Protein AF-A0A0Q3QYB5-F1 (afdb_monomer)

Secondary structure (DSSP, 8-state):
----HHHHHTTGGGHHHHH-TT--S--HHHHHHHHHHHHH-GGGGHHHHTSTHHHHSSS---HHHHHHHHHHTT----HHHHHHHHHHHHHHHHHHHHHHHHHHHHHHHHHHHHHHHHHHHHHT--S-----

pLDDT: mean 75.65, std 12.49, range [40.25, 92.94]

Radius of gyration: 25.18 Å; Cα contacts (8 Å, |Δi|>4): 102; chains: 1; bounding box: 69×23×70 Å

InterPro domains:
  IPR016140 Bifunctional inhibitor/plant lipid transfer protein/seed storage helical domain [PF14368] (3-78)
  IPR036312 Bifunctional inhibitor/plant lipid t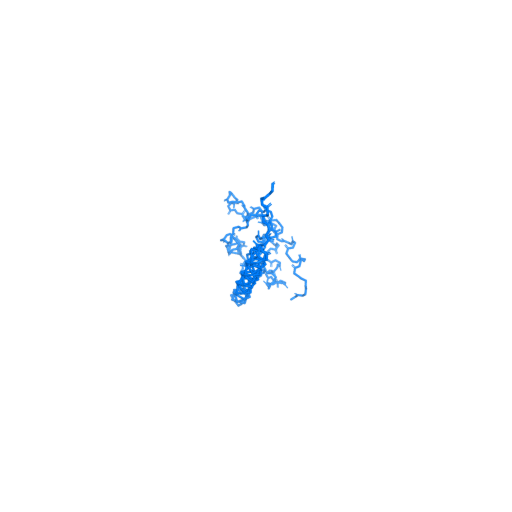ransfer protein/seed storage helical domain superfamily [G3DSA:1.10.110.10] (2-80)
  IPR036312 Bifunctional inhibitor/plant lipid transfer protein/seed storage helical domain superfamily [SSF47699] (3-85)
  IPR043325 Alpha-Amylase Inhibitors (AAI), Lipid Transfer (LT) and Seed Storage (SS) Protein [PTHR33044] (2-96)

Foldseek 3Di:
DVDLPVLVVQQPQCVCVFQPPVPPAGDLSNLVSVLVCLVPPLLSLLVVLLLPVQVVDPGGGDNVSSVCVCVRSVHDRPVVSVVVSVVVSVVVVVVVVVVVVVVVVVVVVVVVVVVVVVVVVVVVPDDDDDDD

Mean predicted aligned error: 12.96 Å

Solvent-accessible surface area (backbone atoms only — not comparable to full-atom values): 7614 Å² total; per-residue (Å²): 125,98,70,47,62,73,55,52,58,39,39,58,67,32,49,60,39,33,54,34,88,87,45,87,65,72,50,69,67,18,38,53,24,47,48,50,23,56,72,75,43,50,73,51,54,27,59,64,74,49,50,65,54,40,81,77,37,99,60,63,58,41,68,64,50,62,68,42,43,42,62,77,53,74,39,86,72,57,64,70,57,56,53,51,30,50,51,53,28,50,49,49,51,51,48,50,51,49,50,52,51,49,52,52,54,51,50,52,55,49,51,55,51,52,52,51,52,52,50,52,56,61,70,72,66,81,86,83,85,82,90,128

Organism: Setaria italica (NCBI:txid4555)

Structure (mmCIF, N/CA/C/O backbone):
data_AF-A0A0Q3QYB5-F1
#
_entry.id   AF-A0A0Q3QYB5-F1
#
loop_
_atom_site.group_PDB
_atom_site.id
_atom_site.type_symbol
_atom_site.label_atom_id
_atom_site.label_alt_id
_atom_site.label_comp_id
_atom_site.label_asym_id
_atom_site.label_entity_id
_atom_site.label_seq_id
_atom_site.pdbx_PDB_ins_code
_atom_site.Cartn_x
_atom_site.Cartn_y
_atom_site.Cartn_z
_atom_site.occupancy
_atom_site.B_iso_or_equiv
_atom_site.auth_seq_id
_atom_site.auth_comp_id
_atom_site.auth_asym_id
_atom_site.auth_atom_id
_atom_site.pdbx_PDB_model_num
ATOM 1 N N . PRO A 1 1 ? -12.964 1.955 -7.356 1.00 53.59 1 PRO A N 1
ATOM 2 C CA . PRO A 1 1 ? -12.961 3.401 -7.048 1.00 53.59 1 PRO A CA 1
ATOM 3 C C . PRO A 1 1 ? -11.991 4.053 -8.019 1.00 53.59 1 PRO A C 1
ATOM 5 O O . PRO A 1 1 ? -10.931 3.485 -8.258 1.00 53.59 1 PRO A O 1
ATOM 8 N N . THR A 1 2 ? -12.385 5.163 -8.629 1.00 60.94 2 THR A N 1
ATOM 9 C CA . THR A 1 2 ? -11.548 5.890 -9.593 1.00 60.94 2 THR A CA 1
ATOM 10 C C . THR A 1 2 ? -10.424 6.673 -8.914 1.00 60.94 2 THR A C 1
ATOM 12 O O . THR A 1 2 ? -9.417 6.934 -9.549 1.00 60.94 2 THR A O 1
ATOM 15 N N . GLU A 1 3 ? -10.547 6.947 -7.611 1.00 73.69 3 GLU A N 1
ATOM 16 C CA . GLU A 1 3 ? -9.538 7.638 -6.805 1.00 73.69 3 GLU A CA 1
ATOM 17 C C . GLU A 1 3 ? -9.158 6.792 -5.583 1.00 73.69 3 GLU A C 1
ATOM 19 O O . GLU A 1 3 ? -9.939 6.640 -4.641 1.00 73.6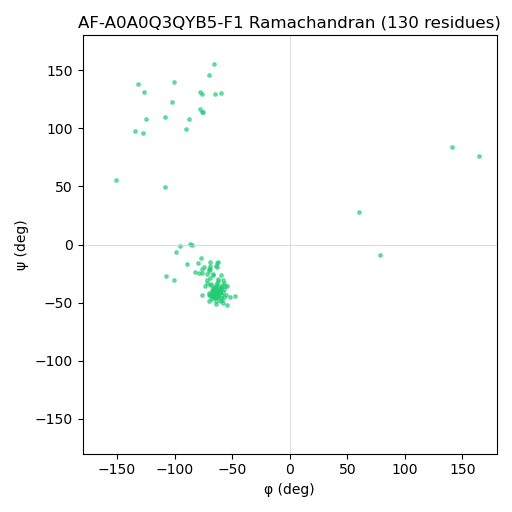9 3 GLU A O 1
ATOM 24 N N . CYS A 1 4 ? -7.951 6.223 -5.602 1.00 81.12 4 CYS A N 1
ATOM 25 C CA . CYS A 1 4 ? -7.356 5.542 -4.448 1.00 81.12 4 CYS A CA 1
ATOM 26 C C . CYS A 1 4 ? -6.359 6.416 -3.685 1.00 81.12 4 CYS A C 1
ATOM 28 O O . CYS A 1 4 ? -5.922 6.027 -2.606 1.00 81.12 4 CYS A O 1
ATOM 30 N N . LEU A 1 5 ? -6.039 7.602 -4.207 1.00 80.19 5 LEU A N 1
ATOM 31 C CA . LEU A 1 5 ? -5.044 8.503 -3.639 1.00 80.19 5 LEU A CA 1
ATOM 32 C C . LEU A 1 5 ? -5.460 9.004 -2.248 1.00 80.19 5 LEU A C 1
ATOM 34 O O . LEU A 1 5 ? -4.709 8.862 -1.291 1.00 80.19 5 LEU A O 1
ATOM 38 N N . THR A 1 6 ? -6.682 9.524 -2.111 1.00 82.44 6 THR A N 1
ATOM 39 C CA . THR A 1 6 ? -7.213 10.048 -0.840 1.00 82.44 6 THR A CA 1
ATOM 40 C C . THR A 1 6 ? -7.212 9.015 0.292 1.00 82.44 6 THR A C 1
ATOM 42 O O . THR A 1 6 ? -6.682 9.326 1.359 1.00 82.44 6 THR A O 1
ATOM 45 N N . PRO A 1 7 ? -7.747 7.788 0.110 1.00 79.69 7 PRO A N 1
ATOM 46 C CA . PRO A 1 7 ? -7.639 6.765 1.141 1.00 79.69 7 PRO A CA 1
ATOM 47 C C . PRO A 1 7 ? -6.180 6.379 1.425 1.00 79.69 7 PRO A C 1
ATOM 49 O O . PRO A 1 7 ? -5.827 6.246 2.592 1.00 79.69 7 PRO A O 1
ATOM 52 N N . LEU A 1 8 ? -5.307 6.274 0.413 1.00 78.62 8 LEU A N 1
ATOM 53 C CA . LEU A 1 8 ? -3.889 5.936 0.625 1.00 78.62 8 LEU A CA 1
ATOM 54 C C . LEU A 1 8 ? -3.120 6.985 1.437 1.00 78.62 8 LEU A C 1
ATOM 56 O O . LEU A 1 8 ? -2.258 6.613 2.231 1.00 78.62 8 LEU A O 1
ATOM 60 N N . ILE A 1 9 ? -3.438 8.274 1.281 1.00 81.38 9 ILE A N 1
ATOM 61 C CA . ILE A 1 9 ? -2.838 9.364 2.073 1.00 81.38 9 ILE A CA 1
ATOM 62 C C . ILE A 1 9 ? -3.064 9.125 3.575 1.00 81.38 9 ILE A C 1
ATOM 64 O O . ILE A 1 9 ? -2.176 9.392 4.385 1.00 81.38 9 ILE A O 1
ATOM 68 N N . GLY A 1 10 ? -4.196 8.522 3.952 1.00 81.00 10 GLY A N 1
ATOM 69 C CA . GLY A 1 10 ? -4.477 8.111 5.329 1.00 81.00 10 GLY A CA 1
ATOM 70 C C . GLY A 1 10 ? -3.514 7.056 5.897 1.00 81.00 10 GLY A C 1
ATOM 71 O O . GLY A 1 10 ? -3.465 6.887 7.111 1.00 81.00 10 GLY A O 1
ATOM 72 N N . MET A 1 11 ? -2.720 6.368 5.065 1.00 84.56 11 MET A N 1
ATOM 73 C CA . MET A 1 11 ? -1.690 5.411 5.503 1.00 84.56 11 MET A CA 1
ATOM 74 C C . MET A 1 11 ? -0.284 6.008 5.618 1.00 84.56 11 MET A C 1
ATOM 76 O O . MET A 1 11 ? 0.626 5.294 6.037 1.00 84.56 11 MET A O 1
ATOM 80 N N . MET A 1 12 ? -0.067 7.291 5.305 1.00 85.69 12 MET A N 1
ATOM 81 C CA . MET A 1 12 ? 1.233 7.946 5.531 1.00 85.69 12 MET A CA 1
ATOM 82 C C . MET A 1 12 ? 1.826 7.701 6.935 1.00 85.69 12 MET A C 1
ATOM 84 O O . MET A 1 12 ? 3.007 7.352 7.008 1.00 85.69 12 MET A O 1
ATOM 88 N N . PRO A 1 13 ? 1.061 7.782 8.048 1.00 87.62 13 PRO A N 1
ATOM 89 C CA . PRO A 1 13 ? 1.601 7.483 9.380 1.00 87.62 13 PRO A CA 1
ATOM 90 C C . PRO A 1 13 ? 2.071 6.028 9.566 1.00 87.62 13 PRO A C 1
ATOM 92 O O . PRO A 1 13 ? 2.819 5.743 10.499 1.00 87.62 13 PRO A O 1
ATOM 95 N N . CYS A 1 14 ? 1.687 5.097 8.688 1.00 88.81 14 CYS A N 1
ATOM 96 C CA . CYS A 1 14 ? 2.147 3.708 8.727 1.00 88.81 14 CYS A CA 1
ATOM 97 C C . CYS A 1 14 ? 3.544 3.510 8.134 1.00 88.81 14 CYS A C 1
ATOM 99 O O . CYS A 1 14 ? 4.161 2.475 8.383 1.00 88.81 14 CYS A O 1
ATOM 101 N N . MET A 1 15 ? 4.067 4.472 7.366 1.00 86.38 15 MET A N 1
ATOM 102 C CA . MET A 1 15 ? 5.318 4.290 6.620 1.00 86.38 15 MET A CA 1
ATOM 103 C C . MET A 1 15 ? 6.509 3.969 7.519 1.00 86.38 15 MET A C 1
ATOM 105 O O . MET A 1 15 ? 7.335 3.131 7.169 1.00 86.38 15 MET A O 1
ATOM 109 N N . ASN A 1 16 ? 6.577 4.569 8.708 1.00 86.94 16 ASN A N 1
ATOM 110 C CA . ASN A 1 16 ? 7.651 4.292 9.658 1.00 86.94 16 ASN A CA 1
ATOM 111 C C . ASN A 1 16 ? 7.603 2.837 10.154 1.00 86.94 16 ASN A C 1
ATOM 113 O O . ASN A 1 16 ? 8.631 2.172 10.194 1.00 86.94 16 ASN A O 1
ATOM 117 N N . TYR A 1 17 ? 6.405 2.306 10.425 1.00 88.56 17 TYR A N 1
ATOM 118 C CA . TYR A 1 17 ? 6.233 0.892 10.758 1.00 88.56 17 TYR A CA 1
ATOM 119 C C . TYR A 1 17 ? 6.594 -0.006 9.573 1.00 88.56 17 TYR A C 1
ATOM 121 O O . TYR A 1 17 ? 7.249 -1.019 9.759 1.00 88.56 17 TYR A O 1
ATOM 129 N N . LEU A 1 18 ? 6.189 0.350 8.356 1.00 86.88 18 LEU A N 1
ATOM 130 C CA . LEU A 1 18 ? 6.397 -0.481 7.168 1.00 86.88 18 LEU A CA 1
ATOM 131 C C . LEU A 1 18 ? 7.855 -0.545 6.687 1.00 86.88 18 LEU A C 1
ATOM 133 O O . LEU A 1 18 ? 8.234 -1.516 6.042 1.00 86.88 18 LEU A O 1
ATOM 137 N N . THR A 1 19 ? 8.660 0.471 6.993 1.00 86.06 19 THR A N 1
ATOM 138 C CA . THR A 1 19 ? 10.051 0.592 6.518 1.00 86.06 19 THR A CA 1
ATOM 139 C C . THR A 1 19 ? 11.086 0.345 7.613 1.00 86.06 19 THR A C 1
ATOM 141 O O . THR A 1 19 ? 12.200 -0.087 7.323 1.00 86.06 19 THR A O 1
ATOM 144 N N . ASN A 1 20 ? 10.742 0.595 8.880 1.00 86.75 20 ASN A N 1
ATOM 145 C CA . ASN A 1 20 ? 11.667 0.464 9.994 1.00 86.75 20 ASN A CA 1
ATOM 146 C C . ASN A 1 20 ? 11.335 -0.755 10.863 1.00 86.75 20 ASN A C 1
ATOM 148 O O . ASN A 1 20 ? 10.366 -0.781 11.626 1.00 86.75 20 ASN A O 1
ATOM 152 N N . LEU A 1 21 ? 12.205 -1.764 10.788 1.00 83.06 21 LEU A N 1
ATOM 153 C CA . LEU A 1 21 ? 12.072 -3.011 11.539 1.00 83.06 21 LEU A CA 1
ATOM 154 C C . LEU A 1 21 ? 12.161 -2.821 13.062 1.00 83.06 21 LEU A C 1
ATOM 156 O O . LEU A 1 21 ? 11.690 -3.692 13.795 1.00 83.06 21 LEU A O 1
ATOM 160 N N . THR A 1 22 ? 12.708 -1.701 13.550 1.00 86.94 22 THR A N 1
ATOM 161 C CA . THR A 1 22 ? 12.789 -1.400 14.991 1.00 86.94 22 THR A CA 1
ATOM 162 C C . THR A 1 22 ? 11.460 -0.934 15.585 1.00 86.94 22 THR A C 1
ATOM 164 O O . THR A 1 22 ? 11.317 -0.875 16.804 1.00 86.94 22 THR A O 1
ATOM 167 N N . VAL A 1 23 ? 10.465 -0.626 14.751 1.00 86.44 23 VAL A N 1
ATOM 168 C CA . VAL A 1 23 ? 9.144 -0.172 15.194 1.00 86.44 23 VAL A CA 1
ATOM 169 C C . VAL A 1 23 ? 8.257 -1.396 15.380 1.00 86.44 23 VAL A C 1
ATOM 171 O O . VAL A 1 23 ? 7.754 -1.949 14.408 1.00 86.44 23 VAL A O 1
ATOM 174 N N . LEU A 1 24 ? 8.070 -1.881 16.607 1.00 84.69 24 LEU A N 1
ATOM 175 C CA . LEU A 1 24 ? 7.329 -3.133 16.837 1.00 84.69 24 LEU A CA 1
ATOM 176 C C . LEU A 1 24 ? 5.805 -2.983 16.705 1.00 84.69 24 LEU A C 1
ATOM 178 O O . LEU A 1 24 ? 5.129 -3.965 16.407 1.00 84.69 24 LEU A O 1
ATOM 182 N N . ALA A 1 25 ? 5.267 -1.776 16.898 1.00 87.81 25 ALA A N 1
ATOM 183 C CA . ALA A 1 25 ? 3.831 -1.514 16.871 1.00 87.81 25 ALA A CA 1
ATOM 184 C C . ALA A 1 25 ? 3.494 -0.302 15.986 1.00 87.81 25 ALA A C 1
ATOM 186 O O . ALA A 1 25 ? 4.210 0.702 16.040 1.00 87.81 25 ALA A O 1
ATOM 187 N N . PRO A 1 26 ? 2.422 -0.369 15.177 1.00 90.25 26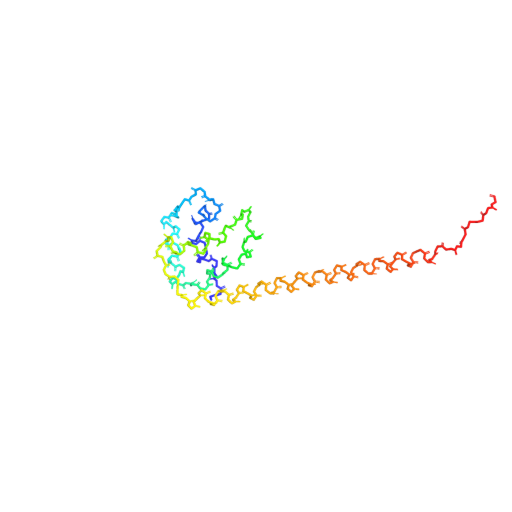 PRO A N 1
ATOM 188 C CA . PRO A 1 26 ? 1.964 0.774 14.401 1.00 90.25 26 PRO A CA 1
ATOM 189 C C . PRO A 1 26 ? 1.360 1.857 15.317 1.00 90.25 26 PRO A C 1
ATOM 191 O O . PRO A 1 26 ? 0.734 1.527 16.328 1.00 90.25 26 PRO A O 1
ATOM 194 N N . PRO A 1 27 ? 1.513 3.150 14.980 1.00 90.31 27 PRO A N 1
ATOM 195 C CA . PRO A 1 27 ? 0.863 4.227 15.721 1.00 90.31 27 PRO A CA 1
ATOM 196 C C . PRO A 1 27 ? -0.665 4.162 15.569 1.00 90.31 27 PRO A C 1
ATOM 198 O O . PRO A 1 27 ? -1.180 3.664 14.569 1.00 90.31 27 PRO A O 1
ATOM 201 N N . VAL A 1 28 ? -1.405 4.709 16.537 1.00 90.81 28 VAL A N 1
ATOM 202 C CA . VAL A 1 28 ? -2.884 4.689 16.530 1.00 90.81 28 VAL A CA 1
ATOM 203 C C . VAL A 1 28 ? -3.451 5.328 15.257 1.00 90.81 28 VAL A C 1
ATOM 205 O O . VAL A 1 28 ? -4.275 4.713 14.586 1.00 90.81 28 VAL A O 1
ATOM 208 N N . GLU A 1 29 ? -2.909 6.480 14.853 1.00 91.00 29 GLU A N 1
ATOM 209 C CA . GLU A 1 29 ? -3.284 7.186 13.616 1.00 91.00 29 GLU A CA 1
ATOM 210 C C . GLU A 1 29 ? -3.124 6.317 12.357 1.00 91.00 29 GLU A C 1
ATOM 212 O O . GLU A 1 29 ? -3.937 6.375 11.436 1.00 91.00 29 GLU A O 1
ATOM 217 N N . CYS A 1 30 ? -2.101 5.455 12.326 1.00 91.44 30 CYS A N 1
ATOM 218 C CA . CYS A 1 30 ? -1.921 4.493 11.240 1.00 91.44 30 CYS A CA 1
ATOM 219 C C . CYS A 1 30 ? -3.065 3.474 11.203 1.00 91.44 30 CYS A C 1
ATOM 221 O O . CYS A 1 30 ? -3.621 3.185 10.140 1.00 91.44 30 CYS A O 1
ATOM 223 N N . CYS A 1 31 ? -3.442 2.940 12.362 1.00 92.94 31 CYS A N 1
ATOM 224 C CA . CYS A 1 31 ? -4.508 1.954 12.446 1.00 92.94 31 CYS A CA 1
ATOM 225 C C . CYS A 1 31 ? -5.890 2.540 12.152 1.00 92.94 31 CYS A C 1
ATOM 227 O O . CYS A 1 31 ? -6.715 1.856 11.540 1.00 92.94 31 CYS A O 1
ATOM 229 N N . ASP A 1 32 ? -6.144 3.788 12.533 1.00 92.19 32 ASP A N 1
ATOM 230 C CA . ASP A 1 32 ? -7.402 4.468 12.221 1.00 92.19 32 ASP A CA 1
ATOM 231 C C . ASP A 1 32 ? -7.513 4.793 10.731 1.00 92.19 32 ASP A C 1
ATOM 233 O O . ASP A 1 32 ? -8.551 4.511 10.116 1.00 92.19 32 ASP A O 1
ATOM 237 N N . GLY A 1 33 ? -6.416 5.257 10.122 1.00 89.94 33 GLY A N 1
ATOM 238 C CA . GLY A 1 33 ? -6.296 5.392 8.673 1.00 89.94 33 GLY A CA 1
ATOM 239 C C . GLY A 1 33 ? -6.592 4.072 7.958 1.00 89.94 33 GLY A C 1
ATOM 240 O O . GLY A 1 33 ? -7.495 4.007 7.120 1.00 89.94 33 GLY A O 1
ATOM 241 N N . LEU A 1 34 ? -5.928 2.982 8.357 1.00 90.62 34 LEU A N 1
ATOM 242 C CA . LEU A 1 34 ? -6.144 1.653 7.778 1.00 90.62 34 LEU A CA 1
ATOM 243 C C . LEU A 1 34 ? -7.598 1.178 7.921 1.00 90.62 34 LEU A C 1
ATOM 245 O O . LEU A 1 34 ? -8.205 0.737 6.945 1.00 90.62 34 LEU A O 1
ATOM 249 N N . LYS A 1 35 ? -8.196 1.296 9.111 1.00 90.75 35 LYS A N 1
ATOM 250 C CA . LYS A 1 35 ? -9.601 0.913 9.350 1.00 90.75 35 LYS A CA 1
ATOM 251 C C . LYS A 1 35 ? -10.573 1.736 8.513 1.00 90.75 35 LYS A C 1
ATOM 253 O O . LYS A 1 35 ? -11.602 1.212 8.083 1.00 90.75 35 LYS A O 1
ATOM 258 N N . SER A 1 36 ? -10.288 3.018 8.293 1.00 90.00 36 SER A N 1
ATOM 259 C CA . SER A 1 36 ? -11.093 3.867 7.411 1.00 90.00 36 SER A CA 1
ATOM 260 C C . SER A 1 36 ? -11.058 3.353 5.970 1.00 90.00 36 SER A C 1
ATOM 262 O O . SER A 1 36 ? -12.107 3.188 5.348 1.00 90.00 36 SER A O 1
ATOM 264 N N . ILE A 1 37 ? -9.877 2.988 5.466 1.00 88.88 37 ILE A N 1
ATOM 265 C CA . ILE A 1 37 ? -9.719 2.458 4.105 1.00 88.88 37 ILE A CA 1
ATOM 266 C C . ILE A 1 37 ? -10.382 1.090 3.965 1.00 88.88 37 ILE A C 1
ATOM 268 O O . ILE A 1 37 ? -11.102 0.868 3.000 1.00 88.88 37 ILE A O 1
ATOM 272 N N . ILE A 1 38 ? -10.207 0.185 4.930 1.00 89.06 38 ILE A N 1
ATOM 273 C CA . ILE A 1 38 ? -10.850 -1.139 4.901 1.00 89.06 38 ILE A CA 1
ATOM 274 C C . ILE A 1 38 ? -12.374 -1.008 4.815 1.00 89.06 38 ILE A C 1
ATOM 276 O O . ILE A 1 38 ? -13.020 -1.779 4.108 1.00 89.06 38 ILE A O 1
ATOM 280 N N . ARG A 1 39 ? -12.952 -0.023 5.511 1.00 87.06 39 ARG A N 1
ATOM 281 C CA . ARG A 1 39 ? -14.400 0.220 5.504 1.00 87.06 39 ARG A CA 1
ATOM 282 C C . ARG A 1 39 ? -14.885 0.901 4.226 1.00 87.06 39 ARG A C 1
ATOM 284 O O . ARG A 1 39 ? -15.911 0.499 3.691 1.00 87.06 39 ARG A O 1
ATOM 291 N N . ASN A 1 40 ? -14.160 1.907 3.740 1.00 87.19 40 ASN A N 1
ATOM 292 C CA . ASN A 1 40 ? -14.651 2.804 2.688 1.00 87.19 40 ASN A CA 1
ATOM 293 C C . ASN A 1 40 ? -14.107 2.476 1.288 1.00 87.19 40 ASN A C 1
ATOM 295 O O . ASN A 1 40 ? -14.771 2.724 0.286 1.00 87.19 40 ASN A O 1
ATOM 299 N N . ALA A 1 41 ? -12.889 1.942 1.203 1.00 87.06 41 ALA A N 1
ATOM 300 C CA . ALA A 1 41 ? -12.162 1.710 -0.043 1.00 87.06 41 ALA A CA 1
ATOM 301 C C . ALA A 1 41 ? -11.188 0.506 0.049 1.00 87.06 41 ALA A C 1
ATOM 303 O O . ALA A 1 41 ? -9.998 0.651 -0.240 1.00 87.06 41 ALA A O 1
ATOM 304 N N . PRO A 1 42 ? -11.660 -0.704 0.410 1.00 84.69 42 PRO A N 1
ATOM 305 C CA . PRO A 1 42 ? -10.795 -1.854 0.702 1.00 84.69 42 PRO A CA 1
ATOM 306 C C . PRO A 1 42 ? -9.946 -2.304 -0.495 1.00 84.69 42 PRO A C 1
ATOM 308 O O . PRO A 1 42 ? -8.833 -2.788 -0.324 1.00 84.69 42 PRO A O 1
ATOM 311 N N . ILE A 1 43 ? -10.445 -2.099 -1.715 1.00 84.38 43 ILE A N 1
ATOM 312 C CA . ILE A 1 43 ? -9.734 -2.395 -2.965 1.00 84.38 43 ILE A CA 1
ATOM 313 C C . ILE A 1 43 ? -8.503 -1.498 -3.185 1.00 84.38 43 ILE A C 1
ATOM 315 O O . ILE A 1 43 ? -7.550 -1.918 -3.832 1.00 84.38 43 ILE A O 1
ATOM 319 N N . CYS A 1 44 ? -8.462 -0.294 -2.606 1.00 85.31 44 CYS A N 1
ATOM 320 C CA . CYS A 1 44 ? -7.299 0.588 -2.736 1.00 85.31 44 CYS A CA 1
ATOM 321 C C . CYS A 1 44 ? -6.068 0.058 -1.990 1.00 85.31 44 CYS A C 1
ATOM 323 O O . CYS A 1 44 ? -4.945 0.401 -2.348 1.00 85.31 44 CYS A O 1
ATOM 325 N N . LEU A 1 45 ? -6.259 -0.833 -1.009 1.00 81.50 45 LEU A N 1
ATOM 326 C CA . LEU A 1 45 ? -5.160 -1.504 -0.308 1.00 81.50 45 LEU A CA 1
ATOM 327 C C . LEU A 1 45 ? -4.436 -2.520 -1.194 1.00 81.50 45 LEU A C 1
ATOM 329 O O . LEU A 1 45 ? -3.277 -2.835 -0.923 1.00 81.50 45 LEU A O 1
ATOM 333 N N . CYS A 1 46 ? -5.074 -2.998 -2.269 1.00 82.62 46 CYS A N 1
ATOM 334 C CA . CYS A 1 46 ? -4.451 -3.955 -3.177 1.00 82.62 46 CYS A CA 1
ATOM 335 C C . CYS A 1 46 ? -3.176 -3.390 -3.808 1.00 82.62 46 CYS A C 1
ATOM 337 O O . CYS A 1 46 ? -2.202 -4.124 -3.912 1.00 82.62 46 CYS A O 1
ATOM 339 N N . HIS A 1 47 ? -3.145 -2.090 -4.134 1.00 77.75 47 HIS A N 1
ATOM 340 C CA . HIS A 1 47 ? -1.951 -1.429 -4.677 1.00 77.75 47 HIS A CA 1
ATOM 341 C C . HIS A 1 47 ? -0.740 -1.546 -3.754 1.00 77.75 47 HIS A C 1
ATOM 343 O O . HIS A 1 47 ? 0.388 -1.633 -4.225 1.00 77.75 47 HIS A O 1
ATOM 349 N N . GLY A 1 48 ? -0.972 -1.611 -2.445 1.00 73.75 48 GLY A N 1
ATOM 350 C CA . GLY A 1 48 ? 0.087 -1.879 -1.489 1.00 73.75 48 GLY A CA 1
ATOM 351 C C . GLY A 1 48 ? 0.616 -3.295 -1.535 1.00 73.75 48 GLY A C 1
ATOM 352 O O . GLY A 1 48 ? 1.823 -3.505 -1.555 1.00 73.75 48 GLY A O 1
ATOM 353 N N . MET A 1 49 ? -0.281 -4.267 -1.632 1.00 72.75 49 MET A N 1
ATOM 354 C CA . MET A 1 49 ? 0.086 -5.681 -1.653 1.00 72.75 49 MET A CA 1
ATOM 355 C C . MET A 1 49 ? 0.808 -6.110 -2.933 1.00 72.75 49 MET A C 1
ATOM 357 O O . MET A 1 49 ? 1.446 -7.165 -2.948 1.00 72.75 49 MET A O 1
ATOM 361 N N . THR A 1 50 ? 0.700 -5.336 -4.013 1.00 69.94 50 THR A N 1
ATOM 362 C CA . THR A 1 50 ? 1.344 -5.679 -5.280 1.00 69.94 50 THR A CA 1
ATOM 363 C C . THR A 1 50 ? 2.863 -5.542 -5.236 1.00 69.94 50 THR A C 1
ATOM 365 O O . THR A 1 50 ? 3.554 -6.219 -5.992 1.00 69.94 50 THR A O 1
ATOM 368 N N . GLY A 1 51 ? 3.392 -4.727 -4.319 1.00 64.56 51 GLY A N 1
ATOM 369 C CA . GLY A 1 51 ? 4.829 -4.484 -4.196 1.00 64.56 51 GLY A CA 1
ATOM 370 C C . GLY A 1 51 ? 5.389 -3.500 -5.227 1.00 64.56 51 GLY A C 1
ATOM 371 O O . GLY A 1 51 ? 6.502 -3.030 -5.031 1.00 64.56 51 GLY A O 1
ATOM 372 N N . ASP A 1 52 ? 4.616 -3.096 -6.245 1.00 64.44 52 ASP A N 1
ATOM 373 C CA . ASP A 1 52 ? 5.034 -2.078 -7.227 1.00 64.44 52 ASP A CA 1
ATOM 374 C C . ASP A 1 52 ? 5.348 -0.729 -6.556 1.00 64.44 52 ASP A C 1
ATOM 376 O O . ASP A 1 52 ? 6.160 0.051 -7.041 1.00 64.44 52 ASP A O 1
ATOM 380 N N . MET A 1 53 ? 4.738 -0.453 -5.395 1.00 61.34 53 MET A N 1
ATOM 381 C CA . MET A 1 53 ? 5.023 0.758 -4.614 1.00 61.34 53 MET A CA 1
ATOM 382 C C . MET A 1 53 ? 6.469 0.814 -4.109 1.00 61.34 53 MET A C 1
ATOM 384 O O . MET A 1 53 ? 6.951 1.895 -3.783 1.00 61.34 53 MET A O 1
ATOM 388 N N . ASN A 1 54 ? 7.165 -0.324 -4.064 1.00 63.19 54 ASN A N 1
ATOM 389 C CA . ASN A 1 54 ? 8.558 -0.397 -3.647 1.00 63.19 54 ASN A CA 1
ATOM 390 C C . ASN A 1 54 ? 9.508 0.255 -4.664 1.00 63.19 54 ASN A C 1
ATOM 392 O O . ASN A 1 54 ? 10.535 0.784 -4.259 1.00 63.19 54 ASN A O 1
ATOM 396 N N . ASP A 1 55 ? 9.151 0.263 -5.954 1.00 63.62 55 ASP A N 1
ATOM 397 C CA . ASP A 1 55 ? 9.920 0.951 -7.002 1.00 63.62 55 ASP A CA 1
ATOM 398 C C . ASP A 1 55 ? 9.656 2.465 -7.025 1.00 63.62 55 ASP A C 1
ATOM 400 O O . ASP A 1 55 ? 10.491 3.245 -7.480 1.00 63.62 55 ASP A O 1
ATOM 404 N N . LEU A 1 56 ? 8.495 2.900 -6.521 1.00 63.09 56 LEU A N 1
ATOM 405 C CA . LEU A 1 56 ? 8.135 4.319 -6.435 1.00 63.09 56 LEU A CA 1
ATOM 406 C C . LEU A 1 56 ? 8.582 4.983 -5.128 1.00 63.09 56 LEU A C 1
ATOM 408 O O . LEU A 1 56 ? 8.599 6.214 -5.049 1.00 63.09 56 LEU A O 1
ATOM 412 N N . MET A 1 57 ? 8.916 4.204 -4.098 1.00 67.12 57 MET A N 1
ATOM 413 C CA . MET A 1 57 ? 9.314 4.736 -2.801 1.00 67.12 57 MET A CA 1
ATOM 414 C C . MET A 1 57 ? 10.833 4.726 -2.601 1.00 67.12 57 MET A C 1
ATOM 416 O O . MET A 1 57 ? 11.501 3.752 -2.928 1.00 67.12 57 MET A O 1
ATOM 420 N N . PRO A 1 58 ? 11.393 5.785 -1.986 1.00 66.00 58 PRO A N 1
ATOM 421 C CA . PRO A 1 58 ? 12.831 5.887 -1.739 1.00 66.00 58 PRO A CA 1
ATOM 422 C C . PRO A 1 58 ? 13.344 4.895 -0.685 1.00 66.00 58 PRO A C 1
ATOM 424 O O . PRO A 1 58 ? 14.551 4.706 -0.563 1.00 66.00 58 PRO A O 1
ATOM 427 N N . VAL A 1 59 ? 12.446 4.287 0.099 1.00 74.44 59 VAL A N 1
ATOM 428 C CA . VAL A 1 59 ? 12.781 3.318 1.147 1.00 74.44 59 VAL A CA 1
ATOM 429 C C . VAL A 1 59 ? 11.970 2.048 0.913 1.00 74.44 59 VAL A C 1
ATOM 431 O O . VAL A 1 59 ? 10.751 2.154 0.741 1.00 74.44 59 VAL A O 1
ATOM 434 N N . PRO A 1 60 ? 12.609 0.864 0.929 1.00 74.69 60 PRO A N 1
ATOM 435 C CA . PRO A 1 60 ? 11.908 -0.378 0.680 1.00 74.69 60 PRO A CA 1
ATOM 436 C C . PRO A 1 60 ? 10.877 -0.660 1.779 1.00 74.69 60 PRO A C 1
ATOM 438 O O . PRO A 1 60 ? 11.182 -0.600 2.973 1.00 74.69 60 PRO A O 1
ATOM 441 N N . ILE A 1 61 ? 9.652 -0.963 1.363 1.00 81.31 61 ILE A N 1
ATOM 442 C CA . ILE A 1 61 ? 8.569 -1.438 2.220 1.00 81.31 61 ILE A CA 1
ATOM 443 C C . ILE A 1 61 ? 8.808 -2.914 2.504 1.00 81.31 61 ILE A C 1
ATOM 445 O O . ILE A 1 61 ? 8.994 -3.706 1.581 1.00 81.31 61 ILE A O 1
ATOM 449 N N . ASP A 1 62 ? 8.722 -3.307 3.771 1.00 81.94 62 ASP A N 1
ATOM 450 C CA . ASP A 1 62 ? 8.752 -4.717 4.126 1.00 81.94 62 ASP A CA 1
ATOM 451 C C . ASP A 1 62 ? 7.395 -5.384 3.794 1.00 81.94 62 ASP A C 1
ATOM 453 O O . ASP A 1 62 ? 6.364 -5.053 4.401 1.00 81.94 62 ASP A O 1
ATOM 457 N N . PRO A 1 63 ? 7.351 -6.330 2.834 1.00 76.25 63 PRO A N 1
ATOM 458 C CA . PRO A 1 63 ? 6.099 -6.933 2.378 1.00 76.25 63 PRO A CA 1
ATOM 459 C C . PRO A 1 63 ? 5.435 -7.774 3.474 1.00 76.25 63 PRO A C 1
ATOM 461 O O . PRO A 1 63 ? 4.212 -7.922 3.491 1.00 76.25 63 PRO A O 1
ATOM 464 N N . VAL A 1 64 ? 6.220 -8.297 4.421 1.00 82.38 64 VAL A N 1
ATOM 465 C CA . VAL A 1 64 ? 5.715 -9.088 5.544 1.00 82.38 64 VAL A CA 1
ATOM 466 C C . VAL A 1 64 ? 4.957 -8.181 6.510 1.00 82.38 64 VAL A C 1
ATOM 468 O O . VAL A 1 64 ? 3.799 -8.457 6.830 1.00 82.38 64 VAL A O 1
ATOM 471 N N . ARG A 1 65 ? 5.534 -7.041 6.900 1.00 86.06 65 ARG A N 1
ATOM 472 C CA . ARG A 1 65 ? 4.848 -6.028 7.719 1.00 86.06 65 ARG A CA 1
ATOM 473 C C . ARG A 1 65 ? 3.587 -5.503 7.054 1.00 86.06 65 ARG A C 1
ATOM 475 O O . ARG A 1 65 ? 2.606 -5.267 7.749 1.00 86.06 65 ARG A O 1
ATOM 482 N N . MET A 1 66 ? 3.574 -5.386 5.731 1.00 82.06 66 MET A N 1
ATOM 483 C CA . MET A 1 66 ? 2.388 -4.959 4.992 1.00 82.06 66 MET A CA 1
ATOM 484 C C . MET A 1 66 ? 1.223 -5.954 5.093 1.00 82.06 66 MET A C 1
ATOM 486 O O . MET A 1 66 ? 0.073 -5.541 5.240 1.00 82.06 66 MET A O 1
ATOM 490 N N . ILE A 1 67 ? 1.518 -7.257 5.086 1.00 81.12 67 ILE A N 1
ATOM 491 C CA . ILE A 1 67 ? 0.522 -8.325 5.276 1.00 81.12 67 ILE A CA 1
ATOM 492 C C . ILE A 1 67 ? 0.062 -8.407 6.739 1.00 81.12 67 ILE A C 1
ATOM 494 O O . ILE A 1 67 ? -1.108 -8.687 6.999 1.00 81.12 67 ILE A O 1
ATOM 498 N N . ILE A 1 68 ? 0.958 -8.158 7.700 1.00 86.62 68 ILE A N 1
ATOM 499 C CA . ILE A 1 68 ? 0.652 -8.260 9.138 1.00 86.62 68 ILE A CA 1
ATOM 500 C C . ILE A 1 68 ? -0.045 -6.997 9.667 1.00 86.62 68 ILE A C 1
ATOM 502 O O . ILE A 1 68 ? -0.779 -7.076 10.649 1.00 86.62 68 ILE A O 1
ATOM 506 N N . LEU A 1 69 ? 0.121 -5.838 9.022 1.00 88.19 69 LEU A N 1
ATOM 507 C CA . LEU A 1 69 ? -0.413 -4.551 9.482 1.00 88.19 69 LEU A CA 1
ATOM 508 C C . LEU A 1 69 ? -1.924 -4.566 9.808 1.00 88.19 69 LEU A C 1
ATOM 510 O O . LEU A 1 69 ? -2.285 -4.075 10.880 1.00 88.19 69 LEU A O 1
ATOM 514 N N . PRO A 1 70 ? -2.821 -5.147 8.980 1.00 88.06 70 PRO A N 1
ATOM 515 C CA . PRO A 1 70 ? -4.237 -5.266 9.334 1.00 88.06 70 PRO A CA 1
ATOM 516 C C . PRO A 1 70 ? -4.438 -6.039 10.638 1.00 88.06 70 PRO A C 1
ATOM 518 O O . PRO A 1 70 ? -5.211 -5.614 11.495 1.00 88.06 70 PRO A O 1
ATOM 521 N N . LEU A 1 71 ? -3.675 -7.116 10.831 1.00 87.69 71 LEU A N 1
ATOM 522 C CA . LEU A 1 71 ? -3.724 -7.943 12.031 1.00 87.69 71 LEU A CA 1
ATOM 523 C C . LEU A 1 71 ? -3.199 -7.183 13.260 1.00 87.69 71 LEU A C 1
ATOM 525 O O . LEU A 1 71 ? -3.853 -7.182 14.301 1.00 87.69 71 LEU A O 1
ATOM 529 N N . ALA A 1 72 ? -2.078 -6.468 13.120 1.00 89.44 72 ALA A N 1
ATOM 530 C CA . ALA A 1 72 ? -1.491 -5.633 14.171 1.00 89.44 72 ALA A CA 1
ATOM 531 C C . ALA A 1 72 ? -2.422 -4.488 14.608 1.00 89.44 72 ALA A C 1
ATOM 533 O O . ALA A 1 72 ? -2.438 -4.110 15.776 1.00 89.44 72 ALA A O 1
ATOM 534 N N . CYS A 1 73 ? -3.236 -3.968 13.688 1.00 91.12 73 CYS A N 1
ATOM 535 C CA . CYS A 1 73 ? -4.233 -2.937 13.967 1.00 91.12 73 CYS A CA 1
ATOM 536 C C . CYS A 1 73 ? -5.590 -3.480 14.452 1.00 91.12 73 CYS A C 1
ATOM 538 O O . CYS A 1 73 ? -6.519 -2.691 14.678 1.00 91.12 73 CYS A O 1
ATOM 540 N N . GLY A 1 74 ? -5.741 -4.805 14.583 1.00 89.31 74 GLY A N 1
ATOM 541 C CA . GLY A 1 74 ? -7.016 -5.450 14.912 1.00 89.31 74 GLY A CA 1
ATOM 542 C C . GLY A 1 74 ? -8.104 -5.175 13.869 1.00 89.31 74 GLY A C 1
ATOM 543 O O . GLY A 1 74 ? -9.286 -5.090 14.201 1.00 89.31 74 GLY A O 1
ATOM 544 N N . ALA A 1 75 ? -7.706 -4.949 12.618 1.00 88.00 75 ALA A N 1
ATOM 545 C CA . ALA A 1 75 ? -8.594 -4.654 11.512 1.00 88.00 75 ALA A CA 1
ATOM 546 C C . ALA A 1 75 ? -8.768 -5.905 10.643 1.00 88.00 75 ALA A C 1
ATOM 548 O O . ALA A 1 75 ? -7.807 -6.473 10.126 1.00 88.00 75 ALA A O 1
ATOM 549 N N . MET A 1 76 ? -10.016 -6.333 10.469 1.00 83.94 76 MET A N 1
ATOM 550 C CA . MET A 1 76 ? -10.337 -7.507 9.666 1.00 83.94 76 MET A CA 1
ATOM 551 C C . MET A 1 76 ? -10.520 -7.087 8.207 1.00 83.94 76 MET A C 1
ATOM 553 O O . MET A 1 76 ? -11.522 -6.457 7.864 1.00 83.94 76 MET A O 1
ATOM 557 N N . LEU A 1 77 ? -9.567 -7.434 7.339 1.00 82.88 77 LEU A N 1
ATOM 558 C CA . LEU A 1 77 ? -9.804 -7.359 5.900 1.00 82.88 77 LEU A CA 1
ATOM 559 C C . LEU A 1 77 ? -10.684 -8.545 5.486 1.00 82.88 77 LEU A C 1
ATOM 561 O O . LEU A 1 77 ? -10.338 -9.687 5.799 1.00 82.88 77 LEU A O 1
ATOM 565 N N . PRO A 1 78 ? -11.788 -8.325 4.756 1.00 82.94 78 PRO A N 1
ATOM 566 C CA . PRO A 1 78 ? -12.569 -9.432 4.236 1.00 82.94 78 PRO A CA 1
ATOM 567 C C . PRO A 1 78 ? -11.698 -10.291 3.313 1.00 82.94 78 PRO A C 1
ATOM 569 O O . PRO A 1 78 ? -11.059 -9.775 2.393 1.00 82.94 78 PRO A O 1
ATOM 572 N N . LEU A 1 79 ? -11.703 -11.612 3.530 1.00 82.81 79 LEU A N 1
ATOM 573 C CA . LEU A 1 79 ? -10.914 -12.564 2.735 1.00 82.81 79 LEU A CA 1
ATOM 574 C C . LEU A 1 79 ? -11.193 -12.429 1.234 1.00 82.81 79 LEU A C 1
ATOM 576 O O . LEU A 1 79 ? -10.277 -12.524 0.429 1.00 82.81 79 LEU A O 1
ATOM 580 N N . GLN A 1 80 ? -12.439 -12.130 0.864 1.00 83.62 80 GLN A N 1
ATOM 581 C CA . GLN A 1 80 ? -12.855 -11.877 -0.519 1.00 83.62 80 GLN A CA 1
ATOM 582 C C . GLN A 1 80 ? -12.022 -10.762 -1.177 1.00 83.62 80 GLN A C 1
ATOM 584 O O . GLN A 1 80 ? -11.559 -10.904 -2.310 1.00 83.62 80 GLN A O 1
ATOM 589 N N . THR A 1 81 ? -11.768 -9.673 -0.445 1.00 83.94 81 THR A N 1
ATOM 590 C CA . THR A 1 81 ? -10.925 -8.568 -0.910 1.00 83.94 81 THR A CA 1
ATOM 591 C C . THR A 1 81 ? -9.470 -9.004 -1.003 1.00 83.94 81 THR A C 1
ATOM 593 O O . THR A 1 81 ? -8.832 -8.729 -2.009 1.00 83.94 81 THR A O 1
ATOM 596 N N . LEU A 1 82 ? -8.950 -9.733 -0.009 1.00 81.44 82 LEU A N 1
ATOM 597 C CA . LEU A 1 82 ? -7.575 -10.252 -0.037 1.00 81.44 82 LEU A CA 1
ATOM 598 C C . LEU A 1 82 ? -7.328 -11.194 -1.222 1.00 81.44 82 LEU A C 1
ATOM 600 O O . LEU A 1 82 ? -6.276 -11.116 -1.857 1.00 81.44 82 LEU A O 1
ATOM 604 N N . PHE A 1 83 ? -8.287 -12.064 -1.547 1.00 84.31 83 PHE A N 1
ATOM 605 C CA . PHE A 1 83 ? -8.224 -12.916 -2.735 1.00 84.31 83 PHE A CA 1
ATOM 606 C C . PHE A 1 83 ? -8.248 -12.082 -4.013 1.00 84.31 83 PHE A C 1
ATOM 608 O O . PHE A 1 83 ? -7.409 -12.289 -4.886 1.00 84.31 83 PHE A O 1
ATOM 615 N N . SER A 1 84 ? -9.139 -11.093 -4.091 1.00 84.00 84 SER A N 1
ATOM 616 C CA . SER A 1 84 ? -9.210 -10.175 -5.232 1.00 84.00 84 SER A CA 1
ATOM 617 C C . SER A 1 84 ? -7.889 -9.418 -5.421 1.00 84.00 84 SER A C 1
ATOM 619 O O . SER A 1 84 ? -7.338 -9.421 -6.517 1.00 84.00 84 SER A O 1
ATOM 621 N N . CYS A 1 85 ? -7.311 -8.876 -4.343 1.00 84.00 85 CYS A N 1
ATOM 622 C CA . CYS A 1 85 ? -6.003 -8.225 -4.365 1.00 84.00 85 CYS A CA 1
ATOM 623 C C . CYS A 1 85 ? -4.888 -9.175 -4.802 1.00 84.00 85 CYS A C 1
ATOM 625 O O . CYS A 1 85 ? -4.019 -8.775 -5.564 1.00 84.00 85 CYS A O 1
ATOM 627 N N . ASN A 1 86 ? -4.890 -10.430 -4.343 1.00 81.00 86 ASN A N 1
ATOM 628 C CA . ASN A 1 86 ? -3.875 -11.406 -4.742 1.00 81.00 86 ASN A CA 1
ATOM 629 C C . ASN A 1 86 ? -3.957 -11.764 -6.227 1.00 81.00 86 ASN A C 1
ATOM 631 O O . ASN A 1 86 ? -2.916 -11.949 -6.856 1.00 81.00 86 ASN A O 1
ATOM 635 N N . ILE A 1 87 ? -5.165 -11.842 -6.789 1.00 80.25 87 ILE A N 1
ATOM 636 C CA . ILE A 1 87 ? -5.363 -12.077 -8.222 1.00 80.25 87 ILE A CA 1
ATOM 637 C C . ILE A 1 87 ? -4.882 -10.859 -9.019 1.00 80.25 87 ILE A C 1
ATOM 639 O O . ILE A 1 87 ? -4.129 -11.031 -9.976 1.00 80.25 87 ILE A O 1
ATOM 643 N N . GLU A 1 88 ? -5.253 -9.642 -8.614 1.00 74.88 88 GLU A N 1
ATOM 644 C CA . GLU A 1 88 ? -4.759 -8.412 -9.249 1.00 74.88 88 GLU A CA 1
ATOM 645 C C . GLU A 1 88 ? -3.239 -8.295 -9.139 1.00 74.88 88 GLU A C 1
ATOM 647 O O . GLU A 1 88 ? -2.564 -7.988 -10.116 1.00 74.88 88 GLU A O 1
ATOM 652 N N . ALA A 1 89 ? -2.669 -8.662 -7.994 1.00 70.25 89 ALA A N 1
ATOM 653 C CA . ALA A 1 89 ? -1.230 -8.670 -7.824 1.00 70.25 89 ALA A CA 1
ATOM 654 C C . ALA A 1 89 ? -0.547 -9.760 -8.663 1.00 70.25 89 ALA A C 1
ATOM 656 O O . ALA A 1 89 ? 0.547 -9.555 -9.181 1.00 70.25 89 ALA A O 1
ATOM 657 N N . ALA A 1 90 ? -1.181 -10.919 -8.854 1.00 70.00 90 ALA A N 1
ATOM 658 C CA . ALA A 1 90 ? -0.694 -11.945 -9.774 1.00 70.00 90 ALA A CA 1
ATOM 659 C C . ALA A 1 90 ? -0.756 -11.475 -11.236 1.00 70.00 90 ALA A C 1
ATOM 661 O O . ALA A 1 90 ? 0.174 -11.747 -11.999 1.00 70.00 90 ALA A O 1
ATOM 662 N N . ARG A 1 91 ? -1.798 -10.724 -11.617 1.00 70.12 91 ARG A N 1
ATOM 663 C CA . ARG A 1 91 ? -1.910 -10.076 -12.934 1.00 70.12 91 ARG A CA 1
ATOM 664 C C . ARG A 1 91 ? -0.850 -9.004 -13.137 1.00 70.12 91 ARG A C 1
ATOM 666 O O . ARG A 1 91 ? -0.198 -8.997 -14.172 1.00 70.12 91 ARG A O 1
ATOM 673 N N . ALA A 1 92 ? -0.623 -8.153 -12.146 1.00 63.81 92 ALA A N 1
ATOM 674 C CA . ALA A 1 92 ? 0.426 -7.143 -12.194 1.00 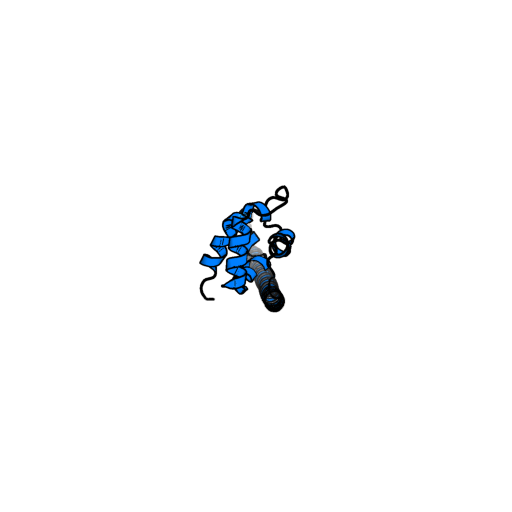63.81 92 ALA A CA 1
ATOM 675 C C . ALA A 1 92 ? 1.817 -7.784 -12.299 1.00 63.81 92 ALA A C 1
ATOM 677 O O . ALA A 1 92 ? 2.580 -7.422 -13.187 1.00 63.81 92 ALA A O 1
ATOM 678 N N . ARG A 1 93 ? 2.115 -8.822 -11.503 1.00 63.97 93 ARG A N 1
ATOM 679 C CA . ARG A 1 93 ? 3.384 -9.571 -11.594 1.00 63.97 93 ARG A CA 1
ATOM 680 C C . ARG A 1 93 ? 3.573 -10.273 -12.938 1.00 63.97 93 ARG A C 1
ATOM 682 O O . ARG A 1 93 ? 4.681 -10.292 -13.461 1.00 63.97 93 ARG A O 1
ATOM 689 N N . SER A 1 94 ? 2.515 -10.842 -13.514 1.00 62.28 94 SER A N 1
ATOM 690 C CA . SER A 1 94 ? 2.585 -11.448 -14.853 1.00 62.28 94 SER A CA 1
ATOM 691 C C . SER A 1 94 ? 2.700 -10.395 -15.959 1.00 62.28 94 SER A C 1
ATOM 693 O O . SER A 1 94 ? 3.425 -10.617 -16.924 1.00 62.28 94 SER A O 1
ATOM 695 N N . GLY A 1 95 ? 2.088 -9.222 -15.788 1.00 60.91 95 GLY A N 1
ATOM 696 C CA . GLY A 1 95 ? 2.290 -8.051 -16.641 1.00 60.91 95 GLY A CA 1
ATOM 697 C C . GLY A 1 95 ? 3.709 -7.484 -16.549 1.00 60.91 95 GLY A C 1
ATOM 698 O O . GLY A 1 95 ? 4.305 -7.172 -17.575 1.00 60.91 95 GLY A O 1
ATOM 699 N N . ALA A 1 96 ? 4.292 -7.430 -15.350 1.00 59.97 96 ALA A N 1
ATOM 700 C CA . ALA A 1 96 ? 5.678 -7.035 -15.115 1.00 59.97 96 ALA A CA 1
ATOM 701 C C . ALA A 1 96 ? 6.669 -8.060 -15.702 1.00 59.97 96 ALA A C 1
ATOM 703 O O . ALA A 1 96 ? 7.657 -7.698 -16.339 1.00 59.97 96 ALA A O 1
ATOM 704 N N . ALA A 1 97 ? 6.380 -9.357 -15.585 1.00 58.97 97 ALA A N 1
ATOM 705 C CA . ALA A 1 97 ? 7.151 -10.393 -16.266 1.00 58.97 97 ALA A CA 1
ATOM 706 C C . ALA A 1 97 ? 7.025 -10.280 -17.797 1.00 58.97 97 ALA A C 1
ATOM 708 O O . ALA A 1 97 ? 8.019 -10.432 -18.508 1.00 58.97 97 ALA A O 1
ATOM 709 N N . ALA A 1 98 ? 5.834 -9.966 -18.316 1.00 59.94 98 ALA A N 1
ATOM 710 C CA . ALA A 1 98 ? 5.611 -9.755 -19.744 1.00 59.94 98 ALA A CA 1
ATOM 711 C C . ALA A 1 98 ? 6.323 -8.497 -20.263 1.00 59.94 98 ALA A C 1
ATOM 713 O O . ALA A 1 98 ? 6.940 -8.551 -21.326 1.00 59.94 98 ALA A O 1
ATOM 714 N N . VAL A 1 99 ? 6.309 -7.389 -19.510 1.00 64.06 99 VAL A N 1
ATOM 715 C CA . VAL A 1 99 ? 7.032 -6.169 -19.888 1.00 64.06 99 VAL A CA 1
ATOM 716 C C . VAL A 1 99 ? 8.536 -6.416 -19.864 1.00 64.06 99 VAL A C 1
ATOM 718 O O . VAL A 1 99 ? 9.199 -6.116 -20.851 1.00 64.06 99 VAL A O 1
ATOM 721 N N . ALA A 1 100 ? 9.072 -7.049 -18.813 1.00 62.97 100 ALA A N 1
ATOM 722 C CA . ALA A 1 100 ? 10.488 -7.409 -18.723 1.00 62.97 100 ALA A CA 1
ATOM 723 C C . ALA A 1 100 ? 10.914 -8.324 -19.883 1.00 62.97 100 ALA A C 1
ATOM 725 O O . ALA A 1 100 ? 11.935 -8.080 -20.523 1.00 62.97 100 ALA A O 1
ATOM 726 N N . SER A 1 101 ? 10.087 -9.321 -20.213 1.00 67.62 101 SER A N 1
ATOM 727 C CA . SER A 1 101 ? 10.308 -10.209 -21.364 1.00 67.62 101 SER A CA 1
ATOM 728 C C . SER A 1 101 ? 10.283 -9.443 -22.694 1.00 67.62 101 SER A C 1
ATOM 730 O O . SER A 1 101 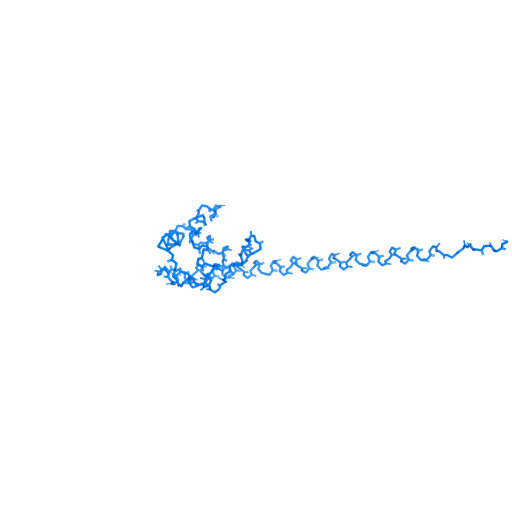? 11.096 -9.708 -23.578 1.00 67.62 101 SER A O 1
ATOM 732 N N . GLY A 1 102 ? 9.399 -8.449 -22.829 1.00 69.38 102 GLY A N 1
ATOM 733 C CA . GLY A 1 102 ? 9.363 -7.533 -23.969 1.00 69.38 102 GLY A CA 1
ATOM 734 C C . GLY A 1 102 ? 10.630 -6.682 -24.093 1.00 69.38 102 GLY A C 1
ATOM 735 O O . GLY A 1 102 ? 11.192 -6.580 -25.183 1.00 69.38 102 GLY A O 1
ATOM 736 N N . TRP A 1 103 ? 11.126 -6.116 -22.989 1.00 61.81 103 TRP A N 1
ATOM 737 C CA . TRP A 1 103 ? 12.377 -5.347 -22.964 1.00 61.81 103 TRP A CA 1
ATOM 738 C C . TRP A 1 103 ? 13.594 -6.202 -23.332 1.00 61.81 103 TRP A C 1
ATOM 740 O O . TRP A 1 103 ? 14.435 -5.746 -24.108 1.00 61.81 103 TRP A O 1
ATOM 750 N N . VAL A 1 104 ? 13.668 -7.446 -22.846 1.00 67.25 104 VAL A N 1
ATOM 751 C CA . VAL A 1 104 ? 14.717 -8.406 -23.234 1.00 67.25 104 VAL A CA 1
ATOM 752 C C . VAL A 1 104 ? 14.669 -8.675 -24.739 1.00 67.25 104 VAL A C 1
ATOM 754 O O . VAL A 1 104 ? 15.682 -8.502 -25.415 1.00 67.25 104 VAL A O 1
ATOM 757 N N . ALA A 1 105 ? 13.490 -8.972 -25.296 1.00 65.31 105 ALA A N 1
ATOM 758 C CA . ALA A 1 105 ? 13.337 -9.205 -26.734 1.00 65.31 105 ALA A CA 1
ATOM 759 C C . ALA A 1 105 ? 13.734 -7.977 -27.585 1.00 65.31 105 ALA A C 1
ATOM 761 O O . ALA A 1 105 ? 14.356 -8.111 -28.644 1.00 65.31 105 ALA A O 1
ATOM 762 N N . VAL A 1 106 ? 13.419 -6.761 -27.123 1.00 65.94 106 VAL A N 1
ATOM 763 C CA . VAL A 1 106 ? 13.824 -5.507 -27.785 1.00 65.94 106 VAL A CA 1
ATOM 764 C C . VAL A 1 106 ? 15.341 -5.298 -27.718 1.00 65.94 106 VAL A C 1
ATOM 766 O O . VAL A 1 106 ? 15.942 -4.898 -28.723 1.00 65.94 106 VAL A O 1
ATOM 769 N N . ALA A 1 107 ? 15.970 -5.588 -26.577 1.00 70.56 107 ALA A N 1
ATOM 770 C CA . ALA A 1 107 ? 17.418 -5.493 -26.400 1.00 70.56 107 ALA A CA 1
ATOM 771 C C . ALA A 1 107 ? 18.167 -6.491 -27.300 1.00 70.56 107 ALA A C 1
ATOM 773 O O . ALA A 1 107 ? 19.111 -6.105 -27.994 1.00 70.56 107 ALA A O 1
ATOM 774 N N . GLU A 1 108 ? 17.699 -7.739 -27.376 1.00 69.00 108 GLU A N 1
ATOM 775 C CA . GLU A 1 108 ? 18.258 -8.765 -28.265 1.00 69.00 108 GLU A CA 1
ATOM 776 C C . GLU A 1 108 ? 18.110 -8.385 -29.746 1.00 69.00 108 GLU A C 1
ATOM 778 O O . GLU A 1 108 ? 19.069 -8.476 -30.520 1.00 69.00 108 GLU A O 1
ATOM 783 N N . ALA A 1 109 ? 16.952 -7.851 -30.149 1.00 71.19 109 ALA A N 1
ATOM 784 C CA . ALA A 1 109 ? 16.756 -7.327 -31.501 1.00 71.19 109 ALA A CA 1
ATOM 785 C C . ALA A 1 109 ? 17.671 -6.120 -31.805 1.00 71.19 109 ALA A C 1
ATOM 787 O O . ALA A 1 109 ? 18.105 -5.923 -32.946 1.00 71.19 109 ALA A O 1
ATOM 788 N N . GLY A 1 110 ? 17.976 -5.292 -30.802 1.00 71.62 110 GLY A N 1
ATOM 789 C CA . GLY A 1 110 ? 18.968 -4.216 -30.886 1.00 71.62 110 GLY A CA 1
ATOM 790 C C . GLY A 1 110 ? 20.387 -4.743 -31.116 1.00 71.62 110 GLY A C 1
ATOM 791 O O . GLY A 1 110 ? 21.061 -4.305 -32.053 1.00 71.62 110 GLY A O 1
ATOM 792 N N . ALA A 1 111 ? 20.807 -5.737 -30.331 1.00 74.00 111 ALA A N 1
ATOM 793 C CA . ALA A 1 111 ? 22.113 -6.381 -30.459 1.00 74.00 111 ALA A CA 1
ATOM 794 C C . ALA A 1 111 ? 22.294 -7.056 -31.832 1.00 74.00 111 ALA A C 1
ATOM 796 O O . ALA A 1 111 ? 23.329 -6.880 -32.480 1.00 74.00 111 ALA A O 1
ATOM 797 N N . ALA A 1 112 ? 21.263 -7.743 -32.335 1.00 71.12 112 ALA A N 1
ATOM 798 C CA . ALA A 1 112 ? 21.284 -8.359 -33.661 1.00 71.12 112 ALA A CA 1
ATOM 799 C C . ALA A 1 112 ? 21.456 -7.324 -34.792 1.00 71.12 112 ALA A C 1
ATOM 801 O O . ALA A 1 112 ? 22.200 -7.556 -35.749 1.00 71.12 112 ALA A O 1
ATOM 802 N N . ARG A 1 113 ? 20.810 -6.154 -34.680 1.00 70.19 113 ARG A N 1
ATOM 803 C CA . ARG A 1 113 ? 20.974 -5.045 -35.638 1.00 70.19 113 ARG A CA 1
ATOM 804 C C . ARG A 1 113 ? 22.375 -4.437 -35.584 1.00 70.19 113 ARG A C 1
ATOM 806 O O . ARG A 1 113 ? 22.967 -4.210 -36.638 1.00 70.19 113 ARG A O 1
ATOM 813 N N . ALA A 1 114 ? 22.930 -4.235 -34.389 1.00 70.81 114 ALA A N 1
ATOM 814 C CA . ALA A 1 114 ? 24.291 -3.729 -34.214 1.00 70.81 114 ALA A CA 1
ATOM 815 C C . ALA A 1 114 ? 25.345 -4.696 -34.786 1.00 70.81 114 ALA A C 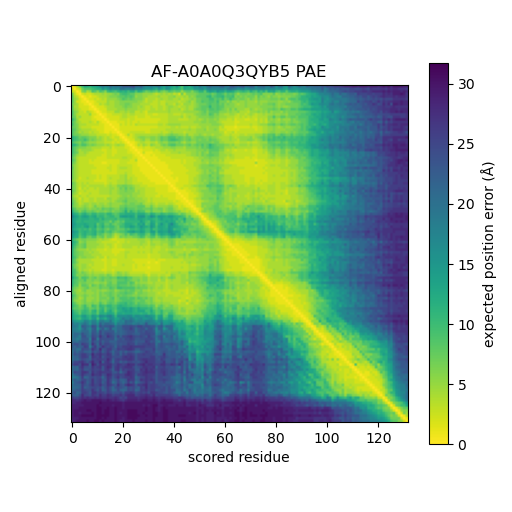1
ATOM 817 O O . ALA A 1 114 ? 26.272 -4.265 -35.473 1.00 70.81 114 ALA A O 1
ATOM 818 N N . ALA A 1 115 ? 25.169 -6.006 -34.583 1.00 70.56 115 ALA A N 1
ATOM 819 C CA . ALA A 1 115 ? 26.042 -7.029 -35.157 1.00 70.56 115 ALA A CA 1
ATOM 820 C C . ALA A 1 115 ? 26.001 -7.028 -36.695 1.00 70.56 115 ALA A C 1
ATOM 822 O O . ALA A 1 115 ? 27.052 -7.070 -37.338 1.00 70.56 115 ALA A O 1
ATOM 823 N N . ARG A 1 116 ? 24.809 -6.897 -37.297 1.00 69.62 116 ARG A N 1
ATOM 824 C CA . ARG A 1 116 ? 24.656 -6.771 -38.758 1.00 69.62 116 ARG A CA 1
ATOM 825 C C . ARG A 1 116 ? 25.297 -5.496 -39.308 1.00 69.62 116 ARG A C 1
ATOM 827 O O . ARG A 1 116 ? 25.962 -5.559 -40.336 1.00 69.62 116 ARG A O 1
ATOM 834 N N . ALA A 1 117 ? 25.153 -4.365 -38.618 1.00 75.19 117 ALA A N 1
ATOM 835 C CA . ALA A 1 117 ? 25.793 -3.109 -39.012 1.00 75.19 117 ALA A CA 1
ATOM 836 C C . ALA A 1 117 ? 27.327 -3.207 -38.957 1.00 75.19 117 ALA A C 1
ATOM 838 O O . ALA A 1 117 ? 28.010 -2.753 -39.873 1.00 75.19 117 ALA A O 1
ATOM 839 N N . LYS A 1 118 ? 27.871 -3.861 -37.922 1.00 72.62 118 LYS A N 1
ATOM 840 C CA . LYS A 1 118 ? 29.316 -4.083 -37.773 1.00 72.62 118 LYS A CA 1
ATOM 841 C C . LYS A 1 118 ? 29.863 -5.037 -38.839 1.00 72.62 118 LYS A C 1
ATOM 843 O O . LYS A 1 118 ? 30.928 -4.780 -39.388 1.00 72.62 118 LYS A O 1
ATOM 848 N N . ALA A 1 119 ? 29.119 -6.090 -39.180 1.00 70.31 119 ALA A N 1
ATOM 849 C CA . ALA A 1 119 ? 29.463 -6.997 -40.276 1.00 70.31 119 ALA A CA 1
ATOM 850 C C . ALA A 1 119 ? 29.422 -6.298 -41.648 1.00 70.31 119 ALA A C 1
ATOM 852 O O . ALA A 1 119 ? 30.318 -6.513 -42.458 1.00 70.31 119 ALA A O 1
ATOM 853 N N . ALA A 1 120 ? 28.444 -5.418 -41.890 1.00 69.81 120 ALA A N 1
ATOM 854 C CA . ALA A 1 120 ? 28.390 -4.606 -43.107 1.00 69.81 120 ALA A CA 1
ATOM 855 C C . ALA A 1 120 ? 29.585 -3.640 -43.209 1.00 69.81 120 ALA A C 1
ATOM 857 O O . ALA A 1 120 ? 30.190 -3.527 -44.270 1.00 69.81 120 ALA A O 1
ATOM 858 N N . TRP A 1 121 ? 29.977 -3.004 -42.099 1.00 60.97 121 TRP A N 1
ATOM 859 C CA . TRP A 1 121 ? 31.164 -2.141 -42.041 1.00 60.97 121 TRP A CA 1
ATOM 860 C C . TRP A 1 121 ? 32.467 -2.904 -42.312 1.00 60.97 121 TRP A C 1
ATOM 862 O O . TRP A 1 121 ? 33.315 -2.430 -43.060 1.00 60.97 121 TRP A O 1
ATOM 872 N N . LEU A 1 122 ? 32.618 -4.101 -41.739 1.00 66.06 122 LEU A N 1
ATOM 873 C CA . LEU A 1 122 ? 33.799 -4.945 -41.948 1.00 66.06 122 LEU A CA 1
ATOM 874 C C . LEU A 1 122 ? 33.839 -5.563 -43.357 1.00 66.06 122 LEU A C 1
ATOM 876 O O . LEU A 1 122 ? 34.921 -5.765 -43.898 1.00 66.06 122 LEU A O 1
ATOM 880 N N . GLY A 1 123 ? 32.680 -5.826 -43.968 1.00 59.53 123 GLY A N 1
ATOM 881 C CA . GLY A 1 123 ? 32.572 -6.337 -45.339 1.00 59.53 123 GLY A CA 1
ATOM 882 C C . GLY A 1 123 ? 32.822 -5.291 -46.432 1.00 59.53 123 GLY A C 1
ATOM 883 O O . GLY A 1 123 ? 33.174 -5.657 -47.548 1.00 59.53 123 GLY A O 1
ATOM 884 N N . LEU A 1 124 ? 32.689 -3.998 -46.123 1.00 57.38 124 LEU A N 1
ATOM 885 C CA . LEU A 1 124 ? 33.003 -2.892 -47.042 1.00 57.38 124 LEU A CA 1
ATOM 886 C C . LEU A 1 124 ? 34.492 -2.491 -47.021 1.00 57.38 124 LEU A C 1
ATOM 888 O O . LEU A 1 124 ? 34.897 -1.585 -47.745 1.00 57.38 124 LEU A O 1
ATOM 892 N N . GLY A 1 125 ? 35.312 -3.150 -46.199 1.00 51.09 125 GLY A N 1
ATOM 893 C CA . GLY A 1 125 ? 36.699 -2.775 -45.946 1.00 51.09 125 GLY A CA 1
ATOM 894 C C . GLY A 1 125 ? 37.736 -3.709 -46.559 1.00 51.09 125 GLY A C 1
ATOM 895 O O . GLY A 1 125 ? 38.634 -4.108 -45.835 1.00 51.09 125 GLY A O 1
ATOM 896 N N . TRP A 1 126 ? 37.655 -4.061 -47.846 1.00 48.22 126 TRP A N 1
A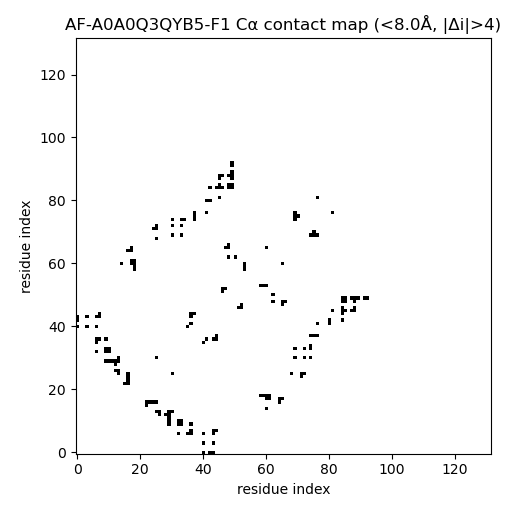TOM 897 C CA . TRP A 1 126 ? 38.775 -4.679 -48.579 1.00 48.22 126 TRP A CA 1
ATOM 898 C C . TRP A 1 126 ? 38.930 -4.012 -49.948 1.00 48.22 126 TRP A C 1
ATOM 900 O O . TRP A 1 126 ? 38.223 -4.323 -50.902 1.00 48.22 126 TRP A O 1
ATOM 910 N N . GLY A 1 127 ? 39.856 -3.058 -50.031 1.00 47.34 127 GLY A N 1
ATOM 911 C CA . GLY A 1 127 ? 40.211 -2.408 -51.287 1.00 47.34 127 GLY A CA 1
ATOM 912 C C . GLY A 1 127 ? 40.992 -1.118 -51.081 1.00 47.34 127 GLY A C 1
A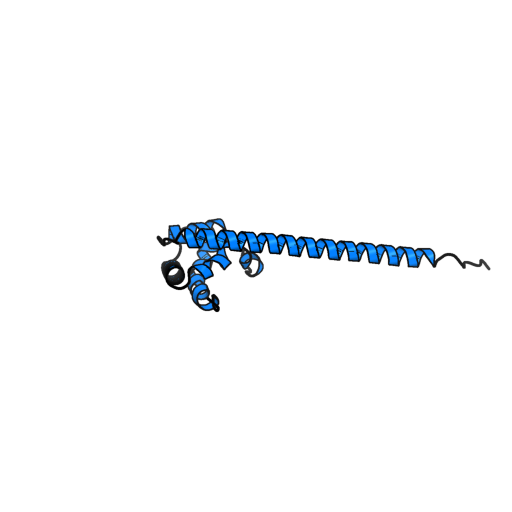TOM 913 O O . GLY A 1 127 ? 40.437 -0.042 -51.251 1.00 47.34 127 GLY A O 1
ATOM 914 N N . GLY A 1 128 ? 42.278 -1.223 -50.737 1.00 49.00 128 GLY A N 1
ATOM 915 C CA . GLY A 1 128 ? 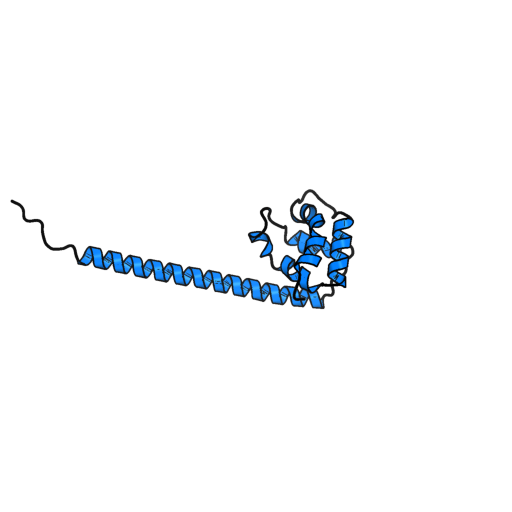43.208 -0.109 -50.936 1.00 49.00 128 GLY A CA 1
ATOM 916 C C . GLY A 1 128 ? 44.222 0.104 -49.822 1.00 49.00 128 GLY A C 1
ATOM 917 O O . GLY A 1 128 ? 44.055 0.993 -48.998 1.00 49.00 128 GLY A O 1
ATOM 918 N N . VAL A 1 129 ? 45.332 -0.632 -49.864 1.00 45.97 129 VAL A N 1
ATOM 919 C CA . VAL A 1 129 ? 46.628 -0.060 -49.478 1.00 45.97 129 VAL A CA 1
ATOM 920 C C . VAL A 1 129 ? 47.570 -0.334 -50.642 1.00 45.97 129 VAL A C 1
ATOM 922 O O . VAL A 1 129 ? 48.086 -1.437 -50.797 1.00 45.97 129 VAL A O 1
ATOM 925 N N . GLY A 1 130 ? 47.697 0.665 -51.516 1.00 43.81 130 GLY A N 1
ATOM 926 C CA . GLY A 1 130 ? 48.789 0.756 -52.471 1.00 43.81 130 GLY A CA 1
ATOM 927 C C . GLY A 1 130 ? 50.025 1.250 -51.733 1.00 43.81 130 GLY A C 1
ATOM 928 O O . GLY A 1 130 ? 50.022 2.352 -51.189 1.00 43.81 130 GLY A O 1
ATOM 929 N N . THR A 1 131 ? 51.050 0.410 -51.681 1.00 41.28 131 THR A N 1
ATOM 930 C CA . THR A 1 131 ? 52.410 0.768 -51.285 1.00 41.28 131 THR A CA 1
ATOM 931 C C . THR A 1 131 ? 53.072 1.509 -52.445 1.00 41.28 131 THR A C 1
ATOM 933 O O . THR A 1 131 ? 53.294 0.920 -53.503 1.00 41.28 131 THR A O 1
ATOM 936 N N . LEU A 1 132 ? 53.375 2.789 -52.238 1.00 40.25 132 LEU A N 1
ATOM 937 C CA . LEU A 1 132 ? 54.362 3.568 -52.986 1.00 40.25 132 LEU A CA 1
ATOM 938 C C . LEU A 1 132 ? 55.292 4.222 -51.967 1.00 40.25 132 LEU A C 1
ATOM 940 O O . LEU A 1 132 ? 54.754 4.797 -50.993 1.00 40.25 132 LEU A O 1
#

Sequence (132 aa):
PTECLTPLIGMMPCMNYLTNLTVLAPPVECCDGLKSIIRNAPICLCHGMTGDMNDLMPVPIDPVRMIILPLACGAMLPLQTLFSCNIEAARARSGAAAVASGWVAVAEAGAARAARAKAAWLGLGWGGVGTL